Protein AF-A0A7V9NGX5-F1 (afdb_monomer)

Radius of gyration: 16.95 Å; Cα contacts (8 Å, |Δi|>4): 68; chains: 1; bounding box: 37×26×52 Å

pLDDT: mean 87.55, std 12.29, range [41.66, 97.88]

Structure (mmCIF, N/CA/C/O backbone):
data_AF-A0A7V9NGX5-F1
#
_entry.id   AF-A0A7V9NGX5-F1
#
loop_
_atom_site.group_PDB
_atom_site.id
_atom_site.type_symbol
_atom_site.label_atom_id
_atom_site.label_alt_id
_atom_site.label_comp_id
_atom_site.label_asym_id
_atom_site.label_entity_id
_atom_site.label_seq_id
_atom_site.pdbx_PDB_ins_code
_atom_site.Cartn_x
_atom_site.Cartn_y
_atom_site.Cartn_z
_atom_site.occupancy
_atom_site.B_iso_or_equiv
_atom_site.auth_seq_id
_atom_site.auth_comp_id
_atom_site.auth_asym_id
_atom_site.auth_atom_id
_atom_site.pdbx_PDB_model_num
ATOM 1 N N . MET A 1 1 ? -1.704 3.571 25.052 1.00 44.06 1 MET A N 1
ATOM 2 C CA . MET A 1 1 ? -2.029 4.739 24.205 1.00 44.06 1 MET A CA 1
ATOM 3 C C . MET A 1 1 ? -3.536 4.742 23.960 1.00 44.06 1 MET A C 1
ATOM 5 O O . MET A 1 1 ? -4.013 3.924 23.185 1.00 44.06 1 MET A O 1
ATOM 9 N N . LYS A 1 2 ? -4.293 5.553 24.711 1.00 41.66 2 LYS A N 1
ATOM 10 C CA . LYS A 1 2 ? -5.753 5.694 24.582 1.00 41.66 2 LYS A CA 1
ATOM 11 C C . LYS A 1 2 ? -6.037 7.130 24.147 1.00 41.66 2 LYS A C 1
ATOM 13 O O . LYS A 1 2 ? -6.042 8.021 24.988 1.00 41.66 2 LYS A O 1
ATOM 18 N N . SER A 1 3 ? -6.187 7.346 22.847 1.00 45.25 3 SER A N 1
ATOM 19 C CA . SER A 1 3 ? -6.712 8.612 22.331 1.00 45.25 3 SER A CA 1
ATOM 20 C C . SER A 1 3 ? -8.238 8.504 22.237 1.00 45.25 3 SER A C 1
ATOM 22 O O . SER A 1 3 ? -8.732 7.404 21.972 1.00 45.25 3 SER A O 1
ATOM 24 N N . PRO A 1 4 ? -8.983 9.592 22.493 1.00 49.75 4 PRO A N 1
ATOM 25 C CA . PRO A 1 4 ? -10.437 9.599 22.370 1.00 49.75 4 PRO A CA 1
ATOM 26 C C . PRO A 1 4 ? -10.880 9.342 20.917 1.00 49.75 4 PRO A C 1
ATOM 28 O O . PRO A 1 4 ? -10.112 9.621 19.992 1.00 49.75 4 PRO A O 1
ATOM 31 N N . PRO A 1 5 ? -12.100 8.810 20.711 1.00 55.81 5 PRO A N 1
ATOM 32 C CA . PRO A 1 5 ? -12.614 8.501 19.383 1.00 55.81 5 PRO A CA 1
ATOM 33 C C . PRO A 1 5 ? -12.793 9.771 18.546 1.00 55.81 5 PRO A C 1
ATOM 35 O O . PRO A 1 5 ? -13.263 10.802 19.032 1.00 55.81 5 PRO A O 1
ATOM 38 N N . PHE A 1 6 ? -12.396 9.694 17.278 1.00 63.69 6 PHE A N 1
ATOM 39 C CA . PHE A 1 6 ? -12.483 10.799 16.331 1.00 63.69 6 PHE A CA 1
ATOM 40 C C . PHE A 1 6 ? -13.936 11.084 15.922 1.00 63.69 6 PHE A C 1
ATOM 42 O O . PHE A 1 6 ? -14.691 10.167 15.619 1.00 63.69 6 PHE A O 1
ATOM 49 N N . GLN A 1 7 ? -14.326 12.362 15.907 1.00 54.31 7 GLN A N 1
ATOM 50 C CA . GLN A 1 7 ? -15.716 12.799 15.684 1.00 54.31 7 GLN A CA 1
ATOM 51 C C . GLN A 1 7 ? -15.946 13.541 14.354 1.00 54.31 7 GLN A C 1
ATOM 53 O O . GLN A 1 7 ? -17.060 13.991 14.096 1.00 54.31 7 GLN A O 1
ATOM 58 N N . ARG A 1 8 ? -14.925 13.709 13.499 1.00 56.78 8 ARG A N 1
ATOM 59 C CA . ARG A 1 8 ? -15.099 14.381 12.198 1.00 56.78 8 ARG A CA 1
ATOM 60 C C . ARG A 1 8 ? -15.403 13.359 11.097 1.00 56.78 8 ARG A C 1
ATOM 62 O O . ARG A 1 8 ? -14.763 12.311 11.069 1.00 56.78 8 ARG A O 1
ATOM 69 N N . PRO A 1 9 ? -16.319 13.665 10.162 1.00 58.25 9 PRO A N 1
ATOM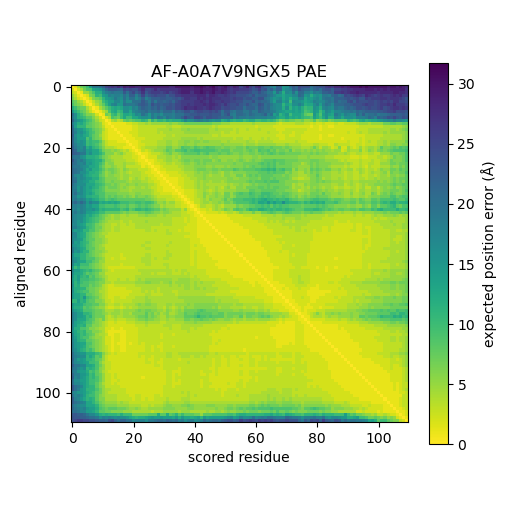 70 C CA . PRO A 1 9 ? -16.512 12.829 8.988 1.00 58.25 9 PRO A CA 1
ATOM 71 C C . PRO A 1 9 ? -15.224 12.809 8.159 1.00 58.25 9 PRO A C 1
ATOM 73 O O . PRO A 1 9 ? -14.626 13.855 7.889 1.00 58.25 9 PRO A O 1
ATOM 76 N N . LEU A 1 10 ? -14.791 11.607 7.789 1.00 63.47 10 LEU A N 1
ATOM 77 C CA . LEU A 1 10 ? -13.701 11.405 6.840 1.00 63.47 10 LEU A CA 1
ATOM 78 C C . LEU A 1 10 ? -14.156 11.924 5.472 1.00 63.47 10 LEU A C 1
ATOM 80 O O . LEU A 1 10 ? -15.324 11.796 5.108 1.00 63.47 10 LEU A O 1
ATOM 84 N N . SER A 1 11 ? -13.247 12.532 4.714 1.00 66.19 11 SER A N 1
ATOM 85 C CA . SER A 1 11 ? -13.570 13.133 3.412 1.00 66.19 11 SER A CA 1
ATOM 86 C C . SER A 1 11 ? -13.753 12.113 2.282 1.00 66.19 11 SER A C 1
ATOM 88 O O . SER A 1 11 ? -14.163 12.489 1.189 1.00 66.19 11 SER A O 1
ATOM 90 N N . CYS A 1 12 ? -13.425 10.845 2.526 1.00 77.62 12 CYS A N 1
ATOM 91 C CA . CYS A 1 12 ? -13.265 9.792 1.530 1.00 77.62 12 CYS A CA 1
ATOM 92 C C . CYS A 1 12 ? -13.972 8.521 2.024 1.00 77.62 12 CYS A C 1
ATOM 94 O O . CYS A 1 12 ? -13.785 8.120 3.177 1.00 77.62 12 CYS A O 1
ATOM 96 N N . SER A 1 13 ? -14.801 7.902 1.180 1.00 89.75 13 SER A N 1
ATOM 97 C CA . SER A 1 13 ? -15.427 6.613 1.488 1.00 89.75 13 SER A CA 1
ATOM 98 C C . SER A 1 13 ? -14.458 5.449 1.260 1.00 89.75 13 SER A C 1
ATOM 100 O O . SER A 1 13 ? -13.471 5.562 0.535 1.00 89.75 13 SER A O 1
ATOM 102 N N . ASP A 1 14 ? -14.759 4.277 1.824 1.00 92.88 14 ASP A N 1
ATOM 103 C CA . ASP A 1 14 ? -13.956 3.071 1.570 1.00 92.88 14 ASP A CA 1
ATOM 104 C C . ASP A 1 14 ? -13.915 2.720 0.072 1.00 92.88 14 ASP A C 1
ATOM 106 O O . ASP A 1 14 ? -12.886 2.280 -0.440 1.00 92.88 14 ASP A O 1
ATOM 110 N N . ALA A 1 15 ? -15.017 2.956 -0.648 1.00 90.56 15 ALA A N 1
ATOM 111 C CA . ALA A 1 15 ? -15.101 2.731 -2.088 1.00 90.56 15 ALA A CA 1
ATOM 112 C C . ALA A 1 15 ? -14.157 3.657 -2.872 1.00 90.56 15 ALA A C 1
ATOM 114 O O . ALA A 1 15 ? -13.504 3.207 -3.817 1.00 90.56 15 ALA A O 1
ATOM 115 N N . ASP A 1 16 ? -14.021 4.914 -2.446 1.00 87.31 16 ASP A N 1
ATOM 116 C CA . ASP A 1 16 ? -13.089 5.866 -3.056 1.00 87.31 16 ASP A CA 1
ATOM 117 C C . ASP A 1 16 ? -11.630 5.402 -2.883 1.00 87.31 16 ASP A C 1
ATOM 119 O O . ASP A 1 16 ? -10.830 5.484 -3.819 1.00 87.31 16 ASP A O 1
ATOM 123 N N . ILE A 1 17 ? -11.286 4.826 -1.722 1.00 89.81 17 ILE A N 1
ATOM 124 C CA . ILE A 1 17 ? -9.957 4.234 -1.479 1.00 89.81 17 ILE A CA 1
ATOM 125 C C . ILE A 1 17 ? -9.712 3.010 -2.357 1.00 89.81 17 ILE A C 1
ATOM 127 O O . ILE A 1 17 ? -8.612 2.836 -2.890 1.00 89.81 17 ILE A O 1
ATOM 131 N N . LEU A 1 18 ? -10.722 2.157 -2.530 1.00 90.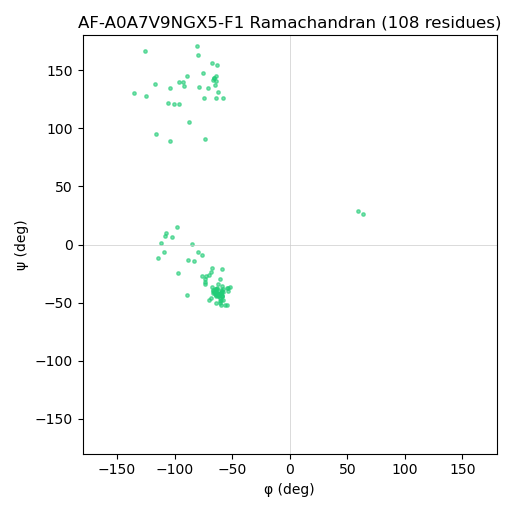19 18 LEU A N 1
ATOM 132 C CA . LEU A 1 18 ? -10.616 0.990 -3.403 1.00 90.19 18 LEU A CA 1
ATOM 133 C C . LEU A 1 18 ? -10.383 1.397 -4.863 1.00 90.19 18 LEU A C 1
ATOM 135 O O . LEU A 1 18 ? -9.565 0.782 -5.554 1.00 90.19 18 LEU A O 1
ATOM 139 N N . TRP A 1 19 ? -11.018 2.482 -5.314 1.00 88.00 19 TRP A N 1
ATOM 140 C CA . TRP A 1 19 ? -10.871 2.989 -6.679 1.00 88.00 19 TRP A CA 1
ATOM 141 C C . TRP A 1 19 ? -9.427 3.378 -7.037 1.00 88.00 19 TRP A C 1
ATOM 143 O O . TRP A 1 19 ? -9.007 3.215 -8.188 1.00 88.00 19 TRP A O 1
ATOM 153 N N . TYR A 1 20 ? -8.628 3.798 -6.048 1.00 85.62 20 TYR A N 1
ATOM 154 C CA . TYR A 1 20 ? -7.212 4.150 -6.216 1.00 85.62 20 TYR A CA 1
ATOM 155 C C . TYR A 1 20 ? -6.367 3.039 -6.869 1.00 85.62 20 TYR 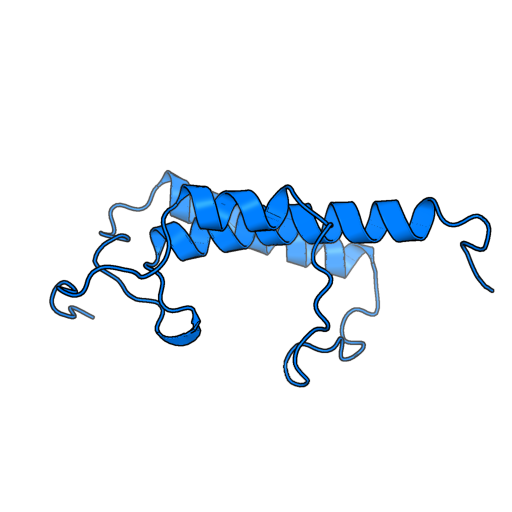A C 1
ATOM 157 O O . TYR A 1 20 ? -5.467 3.325 -7.672 1.00 85.62 20 TYR A O 1
ATOM 165 N N . GLY A 1 21 ? -6.663 1.778 -6.535 1.00 82.50 21 GLY A N 1
ATOM 166 C CA . GLY A 1 21 ? -5.959 0.598 -7.046 1.00 82.50 21 GLY A CA 1
ATOM 167 C C . GLY A 1 21 ? -6.519 0.038 -8.351 1.00 82.50 21 GLY A C 1
ATOM 168 O O . GLY A 1 21 ? -5.860 -0.774 -8.996 1.00 82.50 21 GLY A O 1
ATOM 169 N N . ILE A 1 22 ? -7.718 0.463 -8.757 1.00 85.12 22 ILE A N 1
ATOM 170 C CA . ILE A 1 22 ? -8.415 -0.058 -9.941 1.00 85.12 22 ILE A CA 1
ATOM 171 C C . ILE A 1 22 ? -8.036 0.743 -11.189 1.00 85.12 22 ILE A C 1
ATOM 173 O O . ILE A 1 22 ? -7.777 0.165 -12.245 1.00 85.12 22 ILE A O 1
ATOM 177 N N . SER A 1 23 ? -7.986 2.074 -11.081 1.00 84.00 23 SER A N 1
ATOM 178 C CA . SER A 1 23 ? -7.811 2.955 -12.237 1.00 84.00 23 SER A CA 1
ATOM 179 C C . SER A 1 23 ? -6.401 3.536 -12.359 1.00 84.00 23 SER A C 1
ATOM 181 O O . SER A 1 23 ? -5.822 4.086 -11.417 1.00 84.00 23 SER A O 1
ATOM 183 N N . ARG A 1 24 ? -5.870 3.492 -13.584 1.00 88.69 24 ARG A N 1
ATOM 184 C CA . ARG A 1 24 ? -4.631 4.169 -14.002 1.00 88.69 24 ARG A CA 1
ATOM 185 C C . ARG A 1 24 ? -4.879 5.446 -14.816 1.00 88.69 24 ARG A C 1
ATOM 187 O O . ARG A 1 24 ? -3.919 6.043 -15.300 1.00 88.69 24 ARG A O 1
ATOM 194 N N . ALA A 1 25 ? -6.142 5.872 -14.939 1.00 87.19 25 ALA A N 1
ATOM 195 C CA . ALA A 1 25 ? -6.530 7.062 -15.700 1.00 87.19 25 ALA A CA 1
ATOM 196 C C . ALA A 1 25 ? -5.862 8.340 -15.168 1.00 87.19 25 ALA A C 1
ATOM 198 O O . ALA A 1 25 ? -5.409 9.170 -15.950 1.00 87.19 25 ALA A O 1
ATOM 199 N N . ASP A 1 26 ? -5.735 8.465 -13.844 1.00 84.25 26 ASP A N 1
ATOM 200 C CA . ASP A 1 26 ? -4.983 9.549 -13.212 1.00 84.25 26 ASP A CA 1
ATOM 201 C C . ASP A 1 26 ? -3.558 9.092 -12.875 1.00 84.25 26 ASP A C 1
ATOM 203 O O . ASP A 1 26 ? -3.348 8.128 -12.126 1.00 84.25 26 ASP A O 1
ATOM 207 N N . ARG A 1 27 ? -2.560 9.787 -13.425 1.00 87.69 27 ARG A N 1
ATOM 208 C CA . ARG A 1 27 ? -1.135 9.510 -13.223 1.00 87.69 27 ARG A CA 1
ATOM 209 C C . ARG A 1 27 ? -0.551 10.569 -12.297 1.00 87.69 27 ARG A C 1
ATOM 211 O O . ARG A 1 27 ? -0.564 11.754 -12.606 1.00 87.69 27 ARG A O 1
ATOM 218 N N . LYS A 1 28 ? 0.006 10.121 -11.173 1.00 84.06 28 LYS A N 1
ATOM 219 C CA . LYS A 1 28 ? 0.664 10.978 -10.183 1.00 84.06 28 LYS A CA 1
ATOM 220 C C . LYS A 1 28 ? 2.133 10.602 -10.076 1.00 84.06 28 LYS A C 1
ATOM 222 O O . LYS A 1 28 ? 2.456 9.413 -10.059 1.00 84.06 28 LYS A O 1
ATOM 227 N N . ALA A 1 29 ? 2.995 11.610 -10.000 1.00 87.88 29 ALA A N 1
ATOM 228 C CA . ALA A 1 29 ? 4.379 11.424 -9.593 1.00 87.88 29 ALA A CA 1
ATOM 229 C C . ALA A 1 29 ? 4.444 11.205 -8.075 1.00 87.88 29 ALA A C 1
ATOM 231 O O . ALA A 1 29 ? 3.627 11.752 -7.332 1.00 87.88 29 ALA A O 1
ATOM 232 N N . ALA A 1 30 ? 5.417 10.411 -7.626 1.00 87.31 30 ALA A N 1
ATOM 233 C CA . ALA A 1 30 ? 5.729 10.309 -6.207 1.00 87.31 30 ALA A CA 1
ATOM 234 C C . ALA A 1 30 ? 6.238 11.662 -5.690 1.00 87.31 30 ALA A C 1
ATOM 236 O O . ALA A 1 30 ? 6.944 12.383 -6.401 1.00 87.31 30 ALA A O 1
ATOM 237 N N . ILE A 1 31 ? 5.900 11.997 -4.447 1.00 89.00 31 ILE A N 1
ATOM 238 C CA . ILE A 1 31 ? 6.473 13.169 -3.783 1.00 89.00 31 ILE A CA 1
ATOM 239 C C . ILE A 1 31 ? 7.974 12.948 -3.530 1.00 89.00 31 ILE A C 1
ATOM 241 O O . ILE A 1 31 ? 8.403 11.797 -3.406 1.00 89.00 31 ILE A O 1
ATOM 245 N N . PRO A 1 32 ? 8.789 14.011 -3.392 1.00 91.00 32 PRO A N 1
ATOM 246 C CA . PRO A 1 32 ? 10.242 13.874 -3.270 1.00 91.00 32 PRO A CA 1
ATOM 247 C C . PRO A 1 32 ? 10.696 12.915 -2.159 1.00 91.00 32 PRO A C 1
ATOM 249 O O . PRO A 1 32 ? 11.636 12.144 -2.351 1.00 91.00 32 PRO A O 1
ATOM 252 N N . SER A 1 33 ? 9.996 12.899 -1.021 1.00 89.25 33 SER A N 1
ATOM 253 C CA . SER A 1 33 ? 10.312 12.029 0.120 1.00 89.25 33 SER A CA 1
ATOM 254 C C . SER A 1 33 ? 10.098 10.535 -0.147 1.00 89.25 33 SER A C 1
ATOM 256 O O . SER A 1 33 ? 10.700 9.715 0.548 1.00 89.25 33 SER A O 1
ATOM 258 N N . GLU A 1 34 ? 9.296 10.186 -1.153 1.00 87.69 34 GLU A N 1
ATOM 259 C CA . GLU A 1 34 ? 8.929 8.814 -1.530 1.00 87.69 34 GLU A CA 1
ATOM 260 C C . GLU A 1 34 ? 9.582 8.362 -2.839 1.00 87.69 34 GLU A C 1
ATOM 262 O O . GLU A 1 34 ? 9.287 7.287 -3.360 1.00 87.69 34 GLU A O 1
ATOM 267 N N . THR A 1 35 ? 10.487 9.169 -3.387 1.00 89.38 35 THR A N 1
ATOM 268 C CA . THR A 1 35 ? 11.251 8.766 -4.567 1.00 89.38 35 THR A CA 1
ATOM 269 C C . THR A 1 35 ? 12.186 7.591 -4.236 1.00 89.38 35 THR A C 1
ATOM 271 O O . THR A 1 35 ? 12.742 7.536 -3.131 1.00 89.38 35 THR A O 1
ATOM 274 N N . PRO A 1 36 ? 12.383 6.626 -5.160 1.00 86.75 36 PRO A N 1
ATOM 275 C CA . PRO A 1 36 ? 13.293 5.509 -4.936 1.00 86.75 36 PRO A CA 1
ATOM 276 C C . PRO A 1 36 ? 14.718 5.989 -4.647 1.00 86.75 36 PRO A C 1
ATOM 278 O O . PRO A 1 36 ? 15.317 6.705 -5.443 1.00 86.75 36 PRO A O 1
ATOM 281 N N . LYS A 1 37 ? 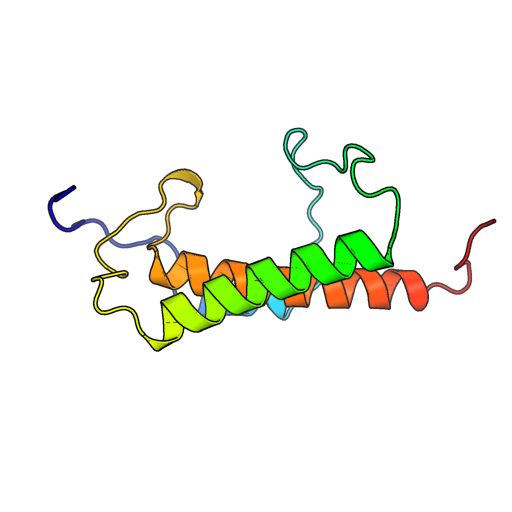15.293 5.541 -3.526 1.00 88.31 37 LYS A N 1
ATOM 282 C CA . LYS A 1 37 ? 16.654 5.914 -3.091 1.00 88.31 37 LYS A CA 1
ATOM 283 C C . LYS A 1 37 ? 17.726 4.873 -3.441 1.00 88.31 37 LYS A C 1
ATOM 285 O O . LYS A 1 37 ? 18.797 4.875 -2.846 1.00 88.31 37 LYS A O 1
ATOM 290 N N . GLY A 1 38 ? 17.422 3.925 -4.333 1.00 84.69 38 GLY A N 1
ATOM 291 C CA . GLY A 1 38 ? 18.358 2.854 -4.715 1.00 84.69 38 GLY A CA 1
ATOM 292 C C . GLY A 1 38 ? 18.733 1.901 -3.570 1.00 84.69 38 GLY A C 1
ATOM 293 O O . GLY A 1 38 ? 19.821 1.331 -3.562 1.00 84.69 38 GLY A O 1
ATOM 294 N N . GLN A 1 39 ? 17.855 1.751 -2.573 1.00 83.69 39 GLN A N 1
ATOM 295 C CA . GLN A 1 39 ? 18.127 0.945 -1.377 1.00 83.69 39 GLN A CA 1
ATOM 296 C C . GLN A 1 39 ? 18.012 -0.566 -1.627 1.00 83.69 39 GLN A C 1
ATOM 298 O O . GLN A 1 39 ? 18.689 -1.345 -0.959 1.00 83.69 39 GLN A O 1
ATOM 303 N N . ILE A 1 40 ? 17.194 -0.990 -2.596 1.00 85.75 40 ILE A N 1
ATOM 304 C CA . ILE A 1 40 ? 17.066 -2.403 -2.972 1.00 85.75 40 ILE A CA 1
ATOM 305 C C . ILE A 1 40 ? 18.123 -2.728 -4.025 1.00 85.75 40 ILE A C 1
ATOM 307 O O . ILE A 1 40 ? 18.008 -2.317 -5.176 1.00 85.75 40 ILE A O 1
ATOM 311 N N . ARG A 1 41 ? 19.164 -3.449 -3.601 1.00 87.31 41 ARG A N 1
ATOM 312 C CA . ARG A 1 41 ? 20.290 -3.871 -4.453 1.00 87.31 41 ARG A CA 1
ATOM 313 C C . ARG A 1 41 ? 20.139 -5.291 -4.993 1.00 87.31 41 ARG A C 1
ATOM 315 O O . ARG A 1 41 ? 20.708 -5.604 -6.030 1.00 87.31 41 ARG A O 1
ATOM 322 N N . ASP A 1 42 ? 19.375 -6.122 -4.291 1.00 93.38 42 ASP A N 1
ATOM 323 C CA . ASP A 1 42 ? 19.076 -7.499 -4.670 1.00 93.38 42 ASP A CA 1
ATOM 324 C C . ASP A 1 42 ? 17.560 -7.709 -4.725 1.00 93.38 42 ASP A C 1
ATOM 326 O O . ASP A 1 42 ? 16.830 -7.386 -3.781 1.00 93.38 42 ASP A O 1
ATOM 330 N N . LEU A 1 43 ? 17.085 -8.246 -5.849 1.00 91.06 43 LEU A N 1
ATOM 331 C CA . LEU A 1 43 ? 15.660 -8.441 -6.097 1.00 91.06 43 LEU A CA 1
ATOM 332 C C . LEU A 1 43 ? 15.064 -9.483 -5.147 1.00 91.06 43 LEU A C 1
ATOM 334 O O . LEU A 1 43 ? 13.944 -9.295 -4.673 1.00 91.06 43 LEU A O 1
ATOM 338 N N . GLN A 1 44 ? 15.787 -10.569 -4.862 1.00 95.25 44 GLN A N 1
ATOM 339 C CA . GLN A 1 44 ? 15.260 -11.646 -4.021 1.00 95.25 44 GLN A CA 1
ATOM 340 C C . GLN A 1 44 ? 15.092 -11.183 -2.576 1.00 95.25 44 GLN A C 1
ATOM 342 O O . GLN A 1 44 ? 14.017 -11.358 -2.002 1.00 95.25 44 GLN A O 1
ATOM 347 N N . ALA A 1 45 ? 16.097 -10.505 -2.024 1.00 93.31 45 ALA A N 1
ATOM 348 C CA . ALA A 1 45 ? 16.030 -9.883 -0.710 1.00 93.31 45 ALA A CA 1
ATOM 349 C C . ALA A 1 45 ? 14.904 -8.840 -0.632 1.00 93.31 45 ALA A C 1
ATOM 351 O O . ALA A 1 45 ? 14.146 -8.823 0.338 1.00 93.31 45 ALA A O 1
ATOM 352 N N . GLY A 1 46 ? 14.737 -8.012 -1.671 1.00 93.38 46 GLY A N 1
ATOM 353 C CA . GLY A 1 46 ? 13.642 -7.043 -1.745 1.00 93.38 46 GLY A CA 1
ATOM 354 C C . GLY A 1 46 ? 12.260 -7.700 -1.723 1.00 93.38 46 GLY A C 1
ATOM 355 O O . GLY A 1 46 ? 11.383 -7.286 -0.964 1.00 93.38 46 GLY A O 1
ATOM 356 N N . LEU A 1 47 ? 12.070 -8.763 -2.509 1.00 94.75 47 LEU A N 1
ATOM 357 C CA . LEU A 1 47 ? 10.816 -9.518 -2.543 1.00 94.75 47 LEU A CA 1
ATOM 358 C C . LEU A 1 47 ? 10.545 -10.267 -1.234 1.00 94.75 47 LEU A C 1
ATOM 360 O O . LEU A 1 47 ? 9.390 -10.359 -0.824 1.00 94.75 47 LEU A O 1
ATOM 364 N N . ALA A 1 48 ? 11.576 -10.798 -0.576 1.00 95.81 48 ALA A N 1
ATOM 365 C CA . ALA A 1 48 ? 11.441 -11.431 0.733 1.00 95.81 48 ALA A CA 1
ATOM 366 C C . ALA A 1 48 ? 10.989 -10.413 1.792 1.00 95.81 48 ALA A C 1
ATOM 368 O O . ALA A 1 48 ? 9.961 -10.615 2.433 1.00 95.81 48 ALA A O 1
ATOM 369 N N . ALA A 1 49 ? 11.670 -9.265 1.886 1.00 93.81 49 ALA A N 1
ATOM 370 C CA . ALA A 1 49 ? 11.307 -8.197 2.817 1.00 93.81 49 ALA A CA 1
ATOM 371 C C . ALA A 1 49 ? 9.878 -7.676 2.584 1.00 93.81 49 ALA A C 1
ATOM 373 O O . ALA A 1 49 ? 9.134 -7.434 3.539 1.00 93.81 49 ALA A O 1
ATOM 374 N N . TYR A 1 50 ? 9.482 -7.542 1.315 1.00 93.81 50 TYR A N 1
ATOM 375 C CA . TYR A 1 50 ? 8.117 -7.198 0.933 1.00 93.81 50 TYR A CA 1
ATOM 376 C C . TYR A 1 50 ? 7.099 -8.234 1.434 1.00 93.81 50 TYR A C 1
ATOM 378 O O . TYR A 1 50 ? 6.136 -7.873 2.112 1.00 93.81 50 TYR A O 1
ATOM 386 N N . ARG A 1 51 ? 7.322 -9.523 1.141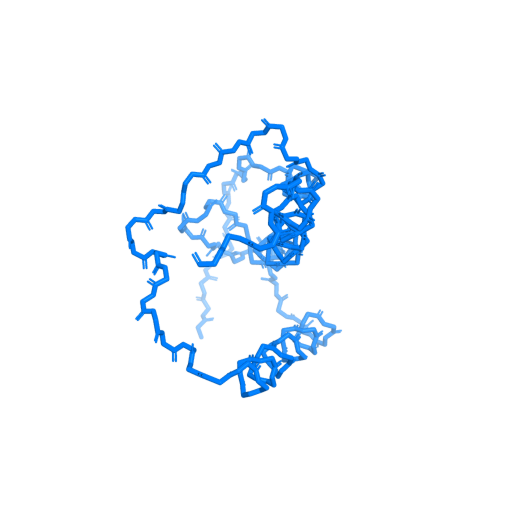 1.00 95.94 51 ARG A N 1
ATOM 387 C CA . ARG A 1 51 ? 6.425 -10.618 1.550 1.00 95.94 51 ARG A CA 1
ATOM 388 C C . ARG A 1 51 ? 6.281 -10.694 3.064 1.00 95.94 51 ARG A C 1
ATOM 390 O O . ARG A 1 51 ? 5.164 -10.849 3.548 1.00 95.94 51 ARG A O 1
ATOM 397 N N . ASP A 1 52 ? 7.374 -10.515 3.797 1.00 97.25 52 ASP A N 1
ATOM 398 C CA . ASP A 1 52 ? 7.359 -10.502 5.258 1.00 97.25 52 ASP A CA 1
ATOM 399 C C . ASP A 1 52 ? 6.528 -9.333 5.804 1.00 97.25 52 ASP A C 1
ATOM 401 O O . ASP A 1 52 ? 5.734 -9.504 6.731 1.00 97.25 52 ASP A O 1
ATOM 405 N N . ALA A 1 53 ? 6.672 -8.134 5.227 1.00 95.50 53 ALA A N 1
ATOM 406 C CA . ALA A 1 53 ? 5.868 -6.975 5.610 1.00 95.50 53 ALA A CA 1
ATOM 407 C C . ALA A 1 53 ? 4.379 -7.177 5.301 1.00 95.50 53 ALA A C 1
ATOM 409 O O . ALA A 1 53 ? 3.536 -6.913 6.161 1.00 95.50 53 ALA A O 1
ATOM 410 N N . HIS A 1 54 ? 4.065 -7.700 4.116 1.00 95.44 54 HIS A N 1
ATOM 411 C CA . HIS A 1 54 ? 2.697 -7.997 3.710 1.00 95.44 54 HIS A CA 1
ATOM 412 C C . HIS A 1 54 ? 2.059 -9.078 4.601 1.00 95.44 54 HIS A C 1
ATOM 414 O O . HIS A 1 54 ? 0.923 -8.921 5.044 1.00 95.44 54 HIS A O 1
ATOM 420 N N . ALA A 1 55 ? 2.796 -10.139 4.947 1.00 96.88 55 ALA A N 1
ATOM 421 C CA . ALA A 1 55 ? 2.320 -11.189 5.846 1.00 96.88 55 ALA A CA 1
ATOM 422 C C . ALA A 1 55 ? 1.989 -10.649 7.247 1.00 96.88 55 ALA A C 1
ATOM 424 O O . ALA A 1 55 ? 0.935 -10.978 7.793 1.00 96.88 55 ALA A O 1
ATOM 425 N N . ARG A 1 56 ? 2.836 -9.769 7.804 1.00 97.38 56 ARG A N 1
ATOM 426 C CA . ARG A 1 56 ? 2.574 -9.108 9.096 1.00 97.38 56 ARG A CA 1
ATOM 427 C C . ARG A 1 56 ? 1.328 -8.227 9.054 1.00 97.38 56 ARG A C 1
ATOM 429 O O . ARG A 1 56 ? 0.515 -8.294 9.973 1.00 97.38 56 ARG A O 1
ATOM 436 N N . LEU A 1 57 ? 1.163 -7.429 7.996 1.00 94.94 57 LEU A N 1
ATOM 437 C CA . LEU A 1 57 ? -0.034 -6.604 7.813 1.00 94.94 57 LEU A CA 1
ATOM 438 C C . LEU A 1 57 ? -1.290 -7.477 7.732 1.00 94.94 57 LEU A C 1
ATOM 440 O O . LEU A 1 57 ? -2.262 -7.223 8.439 1.00 94.94 57 LEU A O 1
ATOM 444 N N . LEU A 1 58 ? -1.253 -8.529 6.912 1.00 95.88 58 LEU A N 1
ATOM 445 C CA . LEU A 1 58 ? -2.378 -9.440 6.733 1.00 95.88 58 LEU A CA 1
ATOM 446 C C . LEU A 1 58 ? -2.749 -10.148 8.038 1.00 95.88 58 LEU A C 1
ATOM 448 O O . LEU A 1 58 ? -3.931 -10.280 8.345 1.00 95.88 58 LEU A O 1
ATOM 452 N N . GLN A 1 59 ? -1.754 -10.596 8.807 1.00 97.88 59 GLN A N 1
ATOM 453 C CA . GLN A 1 59 ? -1.982 -11.188 10.120 1.00 97.88 59 GLN A CA 1
ATOM 454 C C . GLN A 1 59 ? -2.651 -10.181 11.059 1.00 97.88 59 GLN A C 1
ATOM 456 O O . GLN A 1 59 ? -3.696 -10.497 11.617 1.00 97.88 59 GLN A O 1
ATOM 461 N N . TYR A 1 60 ? -2.108 -8.964 11.171 1.00 96.56 60 TYR A N 1
ATOM 462 C CA . TYR A 1 60 ? -2.681 -7.914 12.013 1.00 96.56 60 TYR A CA 1
ATOM 463 C C . TYR A 1 60 ? -4.138 -7.619 11.646 1.00 96.56 60 TYR A C 1
ATOM 465 O O . TYR A 1 60 ? -5.005 -7.691 12.509 1.00 96.56 60 TYR A O 1
ATOM 473 N N . VAL A 1 61 ? -4.434 -7.364 10.368 1.00 95.31 61 VAL A N 1
ATOM 474 C CA . VAL A 1 61 ? -5.799 -7.044 9.915 1.00 95.31 61 VAL A CA 1
ATOM 475 C C . VAL A 1 61 ? -6.773 -8.201 10.172 1.00 95.31 61 VAL A C 1
ATOM 477 O O . VAL A 1 61 ? -7.931 -7.956 10.494 1.00 95.31 61 VAL A O 1
ATOM 480 N N . LYS A 1 62 ? -6.321 -9.459 10.074 1.00 96.00 62 LYS A N 1
ATOM 481 C CA . LYS A 1 62 ? -7.164 -10.639 10.333 1.00 96.00 62 LYS A CA 1
ATOM 482 C C . LYS A 1 62 ? -7.473 -10.871 11.808 1.00 96.00 62 LYS A C 1
ATOM 484 O O . LYS A 1 62 ? -8.510 -11.453 12.108 1.00 96.00 62 LYS A O 1
ATOM 489 N N . THR A 1 63 ? -6.558 -10.516 12.705 1.00 97.75 63 THR A N 1
ATOM 490 C CA . THR A 1 63 ? -6.646 -10.917 14.118 1.00 97.75 63 THR A CA 1
A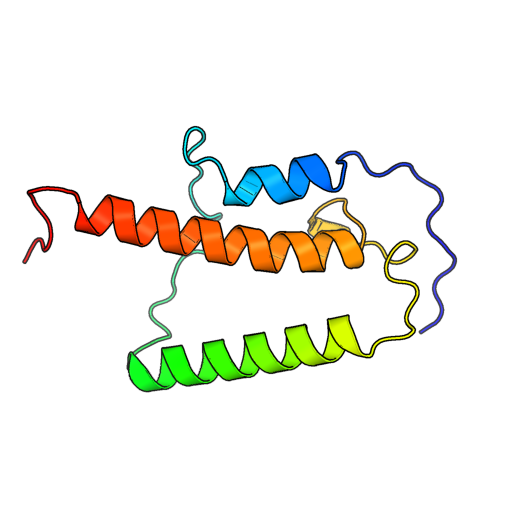TOM 491 C C . THR A 1 63 ? -6.858 -9.756 15.075 1.00 97.75 63 THR A C 1
ATOM 493 O O . THR A 1 63 ? -7.084 -9.991 16.259 1.00 97.75 63 THR A O 1
ATOM 496 N N . THR A 1 64 ? -6.711 -8.516 14.614 1.00 97.31 64 THR A N 1
ATOM 497 C CA . THR A 1 64 ? -6.807 -7.355 15.494 1.00 97.31 64 THR A CA 1
ATOM 498 C C . THR A 1 64 ? -8.220 -7.178 16.040 1.00 97.31 64 THR A C 1
ATOM 500 O O . THR A 1 64 ? -9.213 -7.364 15.339 1.00 97.31 64 THR A O 1
ATOM 503 N N . THR A 1 65 ? -8.295 -6.780 17.306 1.00 97.06 65 THR A N 1
ATOM 504 C CA . THR A 1 65 ? -9.517 -6.309 17.970 1.00 97.06 65 THR A CA 1
ATOM 505 C C . THR A 1 65 ? -9.477 -4.797 18.198 1.00 97.06 65 THR A C 1
ATOM 507 O O . THR A 1 65 ? -10.280 -4.266 18.963 1.00 97.06 65 THR A O 1
ATOM 510 N N . ASP A 1 66 ? -8.500 -4.100 17.609 1.00 95.88 66 ASP A N 1
ATOM 511 C CA . ASP A 1 66 ? -8.418 -2.646 17.676 1.00 95.88 66 ASP A CA 1
ATOM 512 C C . ASP A 1 66 ? -9.612 -2.001 16.970 1.00 95.88 66 ASP A C 1
ATOM 514 O O . ASP A 1 66 ? -10.001 -2.399 15.872 1.00 95.88 66 ASP A O 1
ATOM 518 N N . ASP A 1 67 ? -10.129 -0.921 17.554 1.00 95.06 67 ASP A N 1
ATOM 519 C CA . ASP A 1 67 ? -11.034 -0.023 16.843 1.00 95.06 67 ASP A CA 1
ATOM 520 C C . ASP A 1 67 ? -10.235 0.805 15.827 1.00 95.06 67 ASP A C 1
ATOM 522 O O . ASP A 1 67 ? -9.671 1.855 16.140 1.00 95.06 67 ASP A O 1
ATOM 526 N N . LEU A 1 68 ? -10.136 0.284 14.605 1.00 94.31 68 LEU A N 1
ATOM 527 C CA . LEU A 1 68 ? -9.414 0.926 13.510 1.00 94.31 68 LEU A CA 1
ATOM 528 C C . LEU A 1 68 ? -10.151 2.150 12.948 1.00 94.31 68 LEU A C 1
ATOM 530 O O . LEU A 1 68 ? -9.504 3.061 12.437 1.00 94.31 68 LEU A O 1
ATOM 534 N N . ARG A 1 69 ? -11.484 2.191 13.058 1.00 93.06 69 ARG A N 1
ATOM 535 C CA . ARG A 1 69 ? -12.319 3.273 12.511 1.00 93.06 69 ARG A CA 1
ATOM 536 C C . ARG A 1 69 ? -12.195 4.555 13.322 1.00 93.06 69 ARG A C 1
ATOM 538 O O . ARG A 1 69 ? -12.197 5.644 12.762 1.00 93.06 69 ARG A O 1
ATOM 545 N N . SER A 1 70 ? -12.018 4.432 14.635 1.00 92.00 70 SER A N 1
ATOM 546 C CA . SER A 1 70 ? -11.817 5.589 15.514 1.00 92.00 70 SER A CA 1
ATOM 547 C C . SER A 1 70 ? -10.385 6.139 15.508 1.00 92.00 70 SER A C 1
ATOM 549 O O . SER A 1 70 ? -10.123 7.161 16.147 1.00 92.00 70 SER A O 1
ATOM 551 N N . ARG A 1 71 ? -9.435 5.476 14.831 1.00 90.62 71 ARG A N 1
ATOM 552 C CA . ARG A 1 71 ? -8.018 5.870 14.782 1.00 90.62 71 ARG A CA 1
ATOM 553 C C . ARG A 1 71 ? -7.712 6.589 13.478 1.00 90.62 71 ARG A C 1
ATOM 555 O O . ARG A 1 71 ? -7.833 5.998 12.415 1.00 90.62 71 ARG A O 1
ATOM 562 N N . VAL A 1 72 ? -7.248 7.831 13.563 1.00 90.25 72 VAL A N 1
ATOM 563 C CA . VAL A 1 72 ? -6.977 8.660 12.382 1.00 90.25 72 VAL A CA 1
ATOM 564 C C . VAL A 1 72 ? -5.518 8.604 11.964 1.00 90.25 72 VAL A C 1
ATOM 566 O O . VAL A 1 72 ? -4.607 8.635 12.791 1.00 90.25 72 VAL A O 1
ATOM 569 N N . VAL A 1 73 ? -5.316 8.554 10.651 1.00 88.69 73 VAL A N 1
ATOM 570 C CA . VAL A 1 73 ? -4.036 8.734 9.977 1.00 88.69 73 VAL A CA 1
ATOM 571 C C . VAL A 1 73 ? -4.026 10.133 9.362 1.00 88.69 73 VAL A C 1
ATOM 573 O O . VAL A 1 73 ? -4.416 10.323 8.209 1.00 88.69 73 VAL A O 1
ATOM 576 N N . ASP A 1 74 ? -3.564 11.123 10.133 1.00 86.12 74 ASP A N 1
ATOM 577 C CA . ASP A 1 74 ? -3.634 12.550 9.764 1.00 86.12 74 ASP A CA 1
ATOM 578 C C . ASP A 1 74 ? -3.032 12.842 8.390 1.00 86.12 74 ASP A C 1
ATOM 580 O O . ASP A 1 74 ? -3.601 13.590 7.599 1.00 86.12 74 ASP A O 1
ATOM 584 N N . ARG A 1 75 ? -1.906 12.187 8.076 1.00 82.12 75 ARG A N 1
ATOM 585 C CA . ARG A 1 75 ? -1.201 12.326 6.796 1.00 82.12 75 ARG A CA 1
ATOM 586 C C . ARG A 1 75 ? -2.121 12.116 5.589 1.00 82.12 75 ARG A C 1
ATOM 588 O O . ARG A 1 75 ? -1.940 12.773 4.571 1.00 82.12 75 ARG A O 1
ATOM 595 N N . GLN A 1 76 ? -3.064 11.186 5.702 1.00 81.75 76 GLN A N 1
ATOM 596 C CA . GLN A 1 76 ? -3.926 10.750 4.605 1.00 81.75 76 GLN A CA 1
ATOM 597 C C . GLN A 1 76 ? -5.371 11.211 4.765 1.00 81.75 76 GLN A C 1
ATOM 599 O O . GLN A 1 76 ? -6.171 10.997 3.859 1.00 81.75 76 GLN A O 1
ATOM 604 N N . GLY A 1 77 ? -5.707 11.825 5.904 1.00 87.62 77 GLY A N 1
ATOM 605 C CA . GLY A 1 77 ? -7.074 12.228 6.218 1.00 87.62 77 GLY A CA 1
ATOM 606 C C . GLY A 1 77 ? -8.061 11.057 6.249 1.00 87.62 77 GLY A C 1
ATOM 607 O O . GLY A 1 77 ? -9.233 11.252 5.937 1.00 87.62 77 GLY A O 1
ATOM 608 N N . CYS A 1 78 ? -7.593 9.852 6.584 1.00 90.94 78 CYS A N 1
ATOM 609 C CA . CYS A 1 78 ? -8.386 8.623 6.614 1.00 90.94 78 CYS A CA 1
ATOM 610 C C . CYS A 1 78 ? -8.287 7.932 7.981 1.00 90.94 78 CYS A C 1
ATOM 612 O O . CYS A 1 78 ? -7.409 8.258 8.786 1.00 90.94 78 CYS A O 1
ATOM 614 N N . ASP A 1 79 ? -9.162 6.963 8.247 1.00 93.94 79 ASP A N 1
ATOM 615 C CA . ASP A 1 79 ? -9.026 6.102 9.427 1.00 93.94 79 ASP A CA 1
ATOM 616 C C . ASP A 1 79 ? -8.001 4.966 9.201 1.00 93.94 79 ASP A C 1
ATOM 618 O O . ASP A 1 79 ? -7.484 4.768 8.096 1.00 93.94 79 ASP A O 1
ATOM 622 N N . ALA A 1 80 ? -7.645 4.229 10.255 1.00 93.81 80 ALA A N 1
ATOM 623 C CA . ALA A 1 80 ? -6.646 3.166 10.177 1.00 93.81 80 ALA A CA 1
ATOM 624 C C . ALA A 1 80 ? -7.137 1.943 9.382 1.00 93.81 80 ALA A C 1
ATOM 626 O O . ALA A 1 80 ? -6.321 1.225 8.801 1.00 93.81 80 ALA A O 1
ATOM 627 N N . TYR A 1 81 ? -8.451 1.711 9.317 1.00 94.50 81 TYR A N 1
ATOM 628 C CA . TYR A 1 81 ? -9.037 0.656 8.487 1.00 94.50 81 TYR A CA 1
ATOM 629 C C . TYR A 1 81 ? -8.901 1.016 7.005 1.00 94.50 81 TYR A C 1
ATOM 631 O O . TYR A 1 81 ? -8.394 0.241 6.195 1.00 94.50 81 TYR A O 1
ATOM 639 N N . GLN A 1 82 ? -9.269 2.243 6.673 1.00 94.94 82 GLN A N 1
ATOM 640 C CA . GLN A 1 82 ? -9.088 2.865 5.377 1.00 94.94 82 GLN A CA 1
ATOM 641 C C . GLN A 1 82 ? -7.619 2.906 4.955 1.00 94.94 82 GLN A C 1
ATOM 643 O O . GLN A 1 82 ? -7.299 2.648 3.797 1.00 94.94 82 GLN A O 1
ATOM 648 N N . TRP A 1 83 ? -6.703 3.152 5.892 1.00 93.88 83 TRP A N 1
ATOM 649 C CA . TRP A 1 83 ? -5.273 3.080 5.617 1.00 93.88 83 TRP A CA 1
ATOM 650 C C . TRP A 1 83 ? -4.828 1.662 5.242 1.00 93.88 83 TRP A C 1
ATOM 652 O O . TRP A 1 83 ? -4.063 1.496 4.294 1.00 93.88 83 TRP A O 1
ATOM 662 N N . ALA A 1 84 ? -5.352 0.632 5.913 1.00 94.38 84 ALA A N 1
ATOM 663 C CA . ALA A 1 84 ? -5.092 -0.756 5.535 1.00 94.38 84 ALA A CA 1
ATOM 664 C C . ALA A 1 84 ? -5.622 -1.079 4.125 1.00 94.38 84 ALA A C 1
ATOM 666 O O . ALA A 1 84 ? -4.897 -1.685 3.334 1.00 94.38 84 ALA A O 1
ATOM 667 N N . LEU A 1 85 ? -6.830 -0.611 3.774 1.00 94.25 85 LEU A N 1
ATOM 668 C CA . LEU A 1 85 ? -7.358 -0.720 2.407 1.00 94.25 85 LEU A CA 1
ATOM 669 C C . LEU A 1 85 ? -6.446 -0.021 1.392 1.00 94.25 85 LEU A C 1
ATOM 671 O O . LEU A 1 85 ? -6.147 -0.588 0.340 1.00 94.25 85 LEU A O 1
ATOM 675 N N . LEU A 1 86 ? -5.974 1.186 1.718 1.00 92.94 86 LEU A N 1
ATOM 676 C CA . LEU A 1 86 ? -5.102 1.961 0.844 1.00 92.94 86 LEU A CA 1
ATOM 677 C C . LEU A 1 86 ? -3.768 1.252 0.594 1.00 92.94 86 LEU A C 1
ATOM 679 O O . LEU A 1 86 ? -3.287 1.274 -0.533 1.00 92.94 86 LEU A O 1
ATOM 683 N N . ILE A 1 87 ? -3.175 0.584 1.590 1.00 93.38 87 ILE A N 1
ATOM 684 C CA . ILE A 1 87 ? -1.939 -0.191 1.382 1.00 93.38 87 ILE A CA 1
ATOM 685 C C . ILE A 1 87 ? -2.161 -1.289 0.329 1.00 93.38 87 ILE A C 1
ATOM 687 O O . ILE A 1 87 ? -1.376 -1.399 -0.615 1.00 93.38 87 ILE A O 1
ATOM 691 N N . SER A 1 88 ? -3.249 -2.058 0.439 1.00 90.88 88 SER A N 1
ATOM 692 C CA . SER A 1 88 ? -3.574 -3.116 -0.527 1.00 90.88 88 SER A CA 1
ATOM 693 C C . SER A 1 88 ? -3.873 -2.569 -1.928 1.00 90.88 88 SER A C 1
ATOM 695 O O . SER A 1 88 ? -3.434 -3.131 -2.931 1.00 90.88 88 SER A O 1
ATOM 697 N N . THR A 1 89 ? -4.595 -1.452 -2.038 1.00 92.31 89 THR A N 1
ATOM 698 C CA . THR A 1 89 ? -4.920 -0.869 -3.351 1.00 92.31 89 THR A CA 1
ATOM 699 C C . THR A 1 89 ? -3.701 -0.203 -3.991 1.00 92.31 89 THR A C 1
ATOM 701 O O . THR A 1 89 ? -3.552 -0.223 -5.215 1.00 92.31 89 THR A O 1
ATOM 704 N N . HIS A 1 90 ? -2.775 0.322 -3.185 1.00 92.25 90 HIS A N 1
ATOM 705 C CA . HIS A 1 90 ? -1.499 0.863 -3.649 1.00 92.25 90 HIS A CA 1
ATOM 706 C C . HIS A 1 90 ? -0.594 -0.232 -4.227 1.00 92.25 90 HIS A C 1
ATOM 708 O O . HIS A 1 90 ? -0.015 -0.039 -5.297 1.00 92.25 90 HIS A O 1
ATOM 714 N N . GLU A 1 91 ? -0.530 -1.410 -3.600 1.00 93.06 91 GLU A N 1
ATOM 715 C CA . GLU A 1 91 ? 0.156 -2.570 -4.184 1.00 93.06 91 GLU A CA 1
ATOM 716 C C . GLU A 1 91 ? -0.380 -2.878 -5.588 1.00 93.06 91 GLU A C 1
ATOM 718 O O . GLU A 1 91 ? 0.387 -2.941 -6.554 1.00 93.06 91 GLU A O 1
ATOM 723 N N . GLN A 1 92 ? -1.704 -3.003 -5.726 1.00 92.56 92 GLN A N 1
ATOM 724 C CA . GLN A 1 92 ? -2.333 -3.278 -7.016 1.00 92.56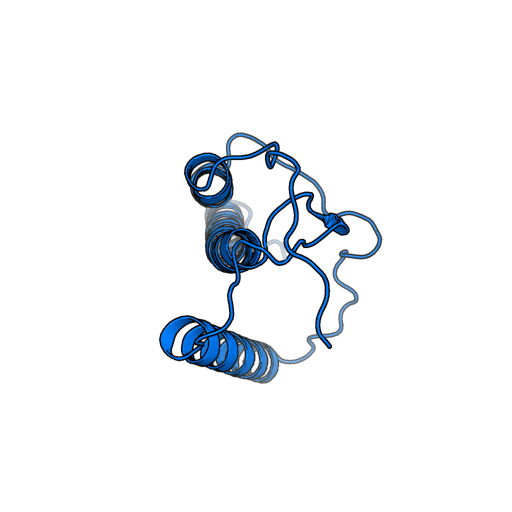 92 GLN A CA 1
ATOM 725 C C . GLN A 1 92 ? -1.989 -2.200 -8.054 1.00 92.56 92 GLN A C 1
ATOM 727 O O . GLN A 1 92 ? -1.671 -2.512 -9.205 1.00 92.56 92 GLN A O 1
ATOM 732 N N . ARG A 1 93 ? -1.975 -0.926 -7.651 1.00 93.00 93 ARG A N 1
ATOM 733 C CA . ARG A 1 93 ? -1.573 0.185 -8.520 1.00 93.00 93 ARG A CA 1
ATOM 734 C C . ARG A 1 93 ? -0.134 0.037 -9.021 1.00 93.00 93 ARG A C 1
ATOM 736 O O . ARG A 1 93 ? 0.112 0.279 -10.204 1.00 93.00 93 ARG A O 1
ATOM 743 N N . HIS A 1 94 ? 0.802 -0.389 -8.171 1.00 92.62 94 HIS A N 1
ATOM 744 C CA . HIS A 1 94 ? 2.180 -0.672 -8.584 1.00 92.62 94 HIS A CA 1
ATOM 745 C C . HIS A 1 94 ? 2.274 -1.869 -9.535 1.00 92.62 94 HIS A C 1
ATOM 747 O O . HIS A 1 94 ? 3.007 -1.806 -10.524 1.00 92.62 94 HIS A O 1
ATOM 753 N N . VAL A 1 95 ? 1.493 -2.930 -9.313 1.00 93.81 95 VAL A N 1
ATOM 754 C CA . VAL A 1 95 ? 1.411 -4.061 -10.253 1.00 93.81 95 VAL A CA 1
ATOM 755 C C . VAL A 1 95 ? 0.952 -3.588 -11.634 1.00 93.81 95 VAL A C 1
ATOM 757 O O . VAL A 1 95 ? 1.547 -3.970 -12.645 1.00 93.81 95 VAL A O 1
ATOM 760 N N . LEU A 1 96 ? -0.064 -2.723 -11.695 1.00 93.56 96 LEU A N 1
ATOM 761 C CA . LEU A 1 96 ? -0.539 -2.142 -12.952 1.00 93.56 96 LEU A CA 1
ATOM 762 C C . LEU A 1 96 ? 0.528 -1.267 -13.623 1.00 93.56 96 LEU A C 1
ATOM 764 O O . LEU A 1 96 ? 0.749 -1.416 -14.819 1.00 93.56 96 LEU A O 1
ATOM 768 N N . GLN A 1 97 ? 1.249 -0.428 -12.872 1.00 92.81 97 GLN A N 1
ATOM 769 C CA . GLN A 1 97 ? 2.368 0.365 -13.407 1.00 92.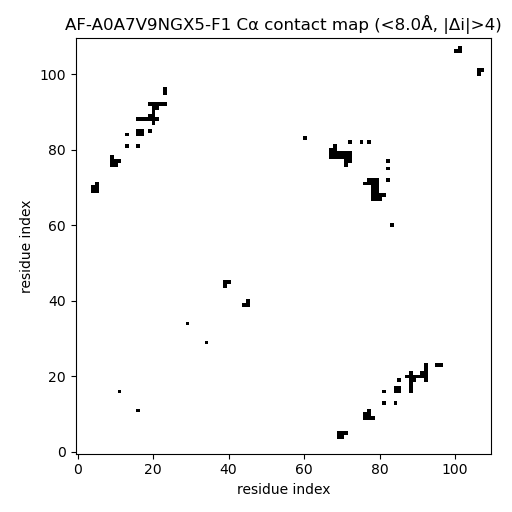81 97 GLN A CA 1
ATOM 770 C C . GLN A 1 97 ? 3.466 -0.516 -14.019 1.00 92.81 97 GLN A C 1
ATOM 772 O O . GLN A 1 97 ? 3.950 -0.235 -15.113 1.00 92.81 97 GLN A O 1
ATOM 777 N N . ILE A 1 98 ? 3.842 -1.606 -13.343 1.00 93.31 98 ILE A N 1
ATOM 778 C CA . ILE A 1 98 ? 4.845 -2.551 -13.851 1.00 93.31 98 ILE A CA 1
ATOM 779 C C . ILE A 1 98 ? 4.356 -3.212 -15.144 1.00 93.31 98 ILE A C 1
ATOM 781 O O . ILE A 1 98 ? 5.134 -3.372 -16.083 1.00 93.31 98 ILE A O 1
ATOM 785 N N . ARG A 1 99 ? 3.077 -3.598 -15.210 1.00 95.12 99 ARG A N 1
ATOM 786 C CA . ARG A 1 99 ? 2.477 -4.178 -16.421 1.00 95.12 99 ARG A CA 1
ATOM 787 C C . ARG A 1 99 ? 2.442 -3.179 -17.577 1.00 95.12 99 ARG A C 1
ATOM 789 O O . ARG A 1 99 ? 2.800 -3.563 -18.682 1.00 95.12 99 ARG A O 1
ATOM 796 N N . GLU A 1 100 ? 2.079 -1.921 -17.321 1.00 93.69 100 GLU A N 1
ATOM 797 C CA . GLU A 1 100 ? 2.110 -0.837 -18.316 1.00 93.69 100 GLU A CA 1
ATOM 798 C C . GLU A 1 100 ? 3.517 -0.655 -18.898 1.00 93.69 100 GLU A C 1
ATOM 800 O O . GLU A 1 100 ? 3.674 -0.633 -20.114 1.00 93.69 100 GLU A O 1
ATOM 805 N N . ILE A 1 101 ? 4.544 -0.591 -18.041 1.00 94.00 101 ILE A N 1
ATOM 806 C CA . ILE A 1 101 ? 5.945 -0.463 -18.473 1.00 94.00 101 ILE A CA 1
ATOM 807 C C . ILE A 1 101 ? 6.368 -1.665 -19.323 1.00 94.00 101 ILE A C 1
ATOM 809 O O . ILE A 1 101 ? 6.997 -1.491 -20.358 1.00 94.00 101 ILE A O 1
ATOM 813 N N . LYS A 1 102 ? 6.012 -2.885 -18.905 1.00 95.38 102 LYS A N 1
ATOM 814 C CA . LYS A 1 102 ? 6.354 -4.117 -19.633 1.00 95.38 102 LYS A CA 1
ATOM 815 C C . LYS A 1 102 ? 5.625 -4.270 -20.969 1.00 95.38 102 LYS A C 1
ATOM 817 O O . LYS A 1 102 ? 6.096 -5.027 -21.809 1.00 95.38 102 LYS A O 1
ATOM 822 N N . ALA A 1 103 ? 4.476 -3.619 -21.134 1.00 95.81 103 ALA A N 1
ATOM 823 C CA . ALA A 1 103 ? 3.702 -3.640 -22.370 1.00 95.81 103 ALA A CA 1
ATOM 824 C C . ALA A 1 103 ? 4.201 -2.617 -23.406 1.00 95.81 103 ALA A C 1
ATOM 826 O O . ALA A 1 103 ? 3.809 -2.697 -24.569 1.00 95.81 103 ALA A O 1
ATOM 827 N N . ASP A 1 104 ? 5.045 -1.660 -23.004 1.00 95.69 104 ASP A N 1
ATOM 828 C CA . ASP A 1 104 ? 5.663 -0.703 -23.921 1.00 95.69 104 ASP A CA 1
ATOM 829 C C . ASP A 1 104 ? 6.587 -1.445 -24.913 1.00 95.69 104 ASP A C 1
ATOM 831 O O . ASP A 1 104 ? 7.483 -2.169 -24.470 1.00 95.69 104 ASP A O 1
ATOM 835 N N . PRO A 1 105 ? 6.425 -1.273 -26.243 1.00 95.19 105 PRO A N 1
ATOM 836 C CA . PRO A 1 105 ? 7.271 -1.940 -27.241 1.00 95.19 105 PRO A CA 1
ATOM 837 C C . PRO A 1 105 ? 8.766 -1.619 -27.120 1.00 95.19 105 PRO A C 1
ATOM 839 O O . PRO A 1 105 ? 9.604 -2.357 -27.631 1.00 95.19 105 PRO A O 1
ATOM 842 N N . GLY A 1 106 ? 9.112 -0.507 -26.470 1.00 93.69 106 GLY A N 1
ATOM 843 C CA . GLY A 1 106 ? 10.482 -0.116 -26.179 1.00 93.69 106 GLY A CA 1
ATOM 844 C C . GLY A 1 106 ? 11.051 -0.732 -24.900 1.00 93.69 106 GLY A C 1
ATOM 845 O O . GLY A 1 106 ? 12.190 -0.416 -24.565 1.00 93.69 106 GLY A O 1
ATOM 846 N N . PHE A 1 107 ? 10.307 -1.558 -24.158 1.00 93.94 107 PHE A N 1
ATOM 847 C CA . PHE A 1 107 ? 10.802 -2.230 -22.957 1.00 93.94 107 PHE A CA 1
ATOM 848 C C . PHE A 1 107 ? 11.393 -3.625 -23.269 1.00 93.94 107 PHE A C 1
ATOM 850 O O . PHE A 1 107 ? 10.763 -4.411 -23.974 1.00 93.94 107 PHE A O 1
ATOM 857 N N . PRO A 1 108 ? 12.551 -3.999 -22.685 1.00 92.25 108 PRO A N 1
ATOM 858 C CA . PRO A 1 108 ? 13.418 -3.171 -21.851 1.00 92.25 108 PRO A CA 1
ATOM 859 C C . PRO A 1 108 ? 14.280 -2.228 -22.702 1.00 92.25 108 PRO A C 1
ATOM 861 O O . PRO A 1 108 ? 14.903 -2.651 -23.677 1.00 92.25 108 PRO A O 1
ATOM 864 N N . ARG A 1 109 ? 14.37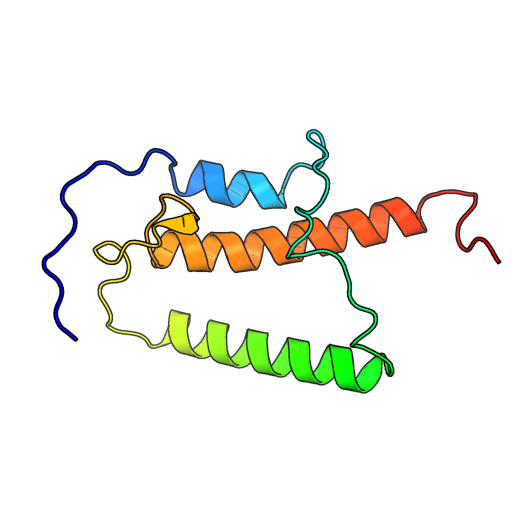8 -0.957 -22.293 1.00 82.50 109 ARG A N 1
ATOM 865 C CA . ARG A 1 109 ? 15.428 -0.070 -22.813 1.00 82.50 109 ARG A CA 1
ATOM 866 C C . ARG A 1 109 ? 16.741 -0.489 -22.159 1.00 82.50 109 ARG A C 1
ATOM 868 O O . ARG A 1 109 ? 16.779 -0.642 -20.939 1.00 82.50 109 ARG A O 1
ATOM 875 N N . ARG A 1 110 ? 17.748 -0.762 -22.988 1.00 65.06 110 ARG A N 1
ATOM 876 C CA . ARG A 1 110 ? 19.096 -1.138 -22.546 1.00 65.06 110 ARG A CA 1
ATOM 877 C C . ARG A 1 110 ? 19.786 0.013 -21.831 1.00 65.06 110 ARG A C 1
ATOM 879 O O . ARG A 1 110 ? 19.526 1.171 -22.227 1.00 65.06 110 ARG A O 1
#

Foldseek 3Di:
DDDDFDDDDQPADLVRLLVLLVDPPDDDDDDPVPPDPCPCPDPVVVVVVVVVVVVVLVVCVVDPPDPQQRADDVVVSHTNVSVSSNVVSVVSNVVVVVVVQVPPPCPPPD

Solvent-accessible surface area (backbone atoms only — not comparable to full-atom values): 6834 Å² total; per-residue (Å²): 140,86,77,77,73,67,85,72,84,62,88,66,55,69,67,59,42,51,45,59,25,73,54,75,87,73,84,76,80,73,55,82,92,68,50,88,80,75,80,73,83,46,70,67,63,46,52,49,55,49,52,54,51,52,52,52,50,54,50,45,71,73,67,59,86,72,71,33,74,44,35,74,38,76,95,74,55,35,28,46,49,50,47,54,49,36,54,58,18,49,52,44,34,51,54,49,50,53,51,55,54,64,67,37,89,67,50,83,73,129

Sequence (110 aa):
MKSPPFQRPLSCSDADILWYGISRADRKAAIPSETPKGQIRDLQAGLAAYRDAHARLLQYVKTTTDDLRSRVVDRQGCDAYQWALLISTHEQRHVLQIREIKADPGFPRR

Mean predicted aligned error: 6.35 Å

Secondary structure (DSSP, 8-state):
--PPPP-SPPSS-HHHHHHHHH--SS--PPPGGGS--S----HHHHHHHHHHHHHHHHHHHHH--S-STT-EEGGGTEEHHHHHHHHHHHHHHHHHHHHHHHHSTTPSP-